Protein 8UTK (pdb70)

Secondary structure (DSSP, 8-state):
-HHHHHHHHHHHHHHH--HHHHHHHHHHHHHHHHT-HHHHHHHHHHHHHHHHHH-/-HHHHHHHHHHHHHHH--HHHHHHHHHHHHHHHTT-HHHHHHHHHHHHHHHHHH-

Radius of gyration: 14.13 Å; Cα contacts (8 Å, |Δi|>4): 103; chains: 2; bounding box: 41×30×28 Å

Structure (mmCIF, N/CA/C/O backbone):
data_8UTK
#
_entry.id   8UTK
#
_cell.length_a   55.414
_cell.length_b   55.414
_cell.length_c   85.834
_cell.angle_alpha   90.000
_cell.angle_beta   90.000
_cell.angle_gamma   120.000
#
_symmetry.space_group_name_H-M   'P 31 2 1'
#
loop_
_entity.id
_entity.type
_entity.pdbx_description
1 polymer 23R-B04dslf02IB
2 non-polymer 1-(2-METHOXY-ETHOXY)-2-{2-[2-(2-METHOXY-ETHOXY]-ETHOXY}-ETHANE
3 non-polymer 'SULFATE ION'
4 non-polymer 1-METHOXY-2-[2-(2-METHOXY-ETHOXY]-ETHANE
5 water water
#
loop_
_atom_site.group_PDB
_atom_site.id
_atom_site.type_symbol
_atom_site.label_atom_id
_atom_site.label_alt_id
_atom_site.label_comp_id
_atom_site.label_asym_id
_atom_site.label_entity_id
_atom_site.label_seq_id
_atom_site.pdbx_PDB_ins_code
_atom_site.Cartn_x
_atom_site.Cartn_y
_atom_site.Cartn_z
_atom_site.occupancy
_atom_site.B_iso_or_equiv
_atom_site.auth_seq_id
_atom_site.auth_comp_id
_atom_site.auth_asym_id
_atom_site.auth_atom_id
_atom_site.pdbx_PDB_model_num
ATOM 1 N N . PRO A 1 2 ? 33.56672 -21.44767 -4.92010 1.000 31.98174 2 PRO A N 1
ATOM 2 C CA . PRO A 1 2 ? 33.34157 -22.87428 -4.63371 1.000 39.02170 2 PRO A CA 1
ATOM 3 C C . PRO A 1 2 ? 32.94687 -23.05889 -3.16843 1.000 33.19686 2 PRO A C 1
ATOM 4 O O . PRO A 1 2 ? 33.77618 -22.84352 -2.28534 1.000 35.10613 2 PRO A O 1
ATOM 8 N N . LEU A 1 3 ? 31.70393 -23.46856 -2.91735 1.000 32.08344 3 LEU A N 1
ATOM 9 C CA . LEU A 1 3 ? 31.11550 -23.27642 -1.59185 1.000 39.69263 3 LEU A CA 1
ATOM 10 C C . LEU A 1 3 ? 31.91579 -23.98193 -0.49730 1.000 26.97443 3 LEU A C 1
ATOM 11 O O . LEU A 1 3 ? 32.16021 -23.40781 0.56565 1.000 33.09641 3 LEU A O 1
ATOM 16 N N . TRP A 1 4 ? 32.33076 -25.23115 -0.73087 1.000 34.28111 4 TRP A N 1
ATOM 17 C CA . TRP A 1 4 ? 33.02102 -25.96370 0.33148 1.000 34.63955 4 TRP A CA 1
ATOM 18 C C . TRP A 1 4 ? 34.38239 -25.34789 0.64364 1.000 36.63215 4 TRP A C 1
ATOM 19 O O . TRP A 1 4 ? 34.84195 -25.41601 1.78711 1.000 28.47670 4 TRP A O 1
ATOM 30 N N . GLN A 1 5 ? 35.03176 -24.73792 -0.35392 1.000 33.44385 5 GLN A N 1
ATOM 31 C CA . GLN A 1 5 ? 36.32336 -24.09493 -0.13072 1.000 32.07421 5 GLN A CA 1
ATOM 32 C C . GLN A 1 5 ? 36.15530 -22.79718 0.65701 1.000 34.74227 5 GLN A C 1
ATOM 33 O O . GLN A 1 5 ? 37.00540 -22.44255 1.48322 1.000 27.05974 5 GLN A O 1
ATOM 39 N N . VAL A 1 6 ? 35.06666 -22.07086 0.41139 1.000 24.60777 6 VAL A N 1
ATOM 40 C CA . VAL A 1 6 ? 34.76729 -20.88815 1.21820 1.000 29.19312 6 VAL A CA 1
ATOM 41 C C . VAL A 1 6 ? 34.63702 -21.27744 2.68637 1.000 28.91444 6 VAL A C 1
ATOM 42 O O . VAL A 1 6 ? 35.19843 -20.63472 3.58297 1.000 27.29245 6 VAL A O 1
ATOM 46 N N . PHE A 1 7 ? 33.90160 -22.34487 2.95608 1.000 26.76659 7 PHE A N 1
ATOM 47 C CA . PHE A 1 7 ? 33.76560 -22.75700 4.34054 1.000 29.36839 7 PHE A CA 1
ATOM 48 C C . PHE A 1 7 ? 35.05771 -23.30851 4.89291 1.000 38.54507 7 PHE A C 1
ATOM 49 O O . PHE A 1 7 ? 35.35782 -23.08331 6.07321 1.000 26.28798 7 PHE A O 1
ATOM 57 N N . TYR A 1 8 ? 35.85367 -23.98368 4.05964 1.000 28.57108 8 TYR A N 1
ATOM 58 C CA . TYR A 1 8 ? 37.14811 -24.44532 4.53911 1.000 24.94535 8 TYR A CA 1
ATOM 59 C C . TYR A 1 8 ? 37.97921 -23.27449 5.03784 1.000 22.08980 8 TYR A C 1
ATOM 60 O O . TYR A 1 8 ? 38.57805 -23.33991 6.11689 1.000 23.61759 8 TYR A O 1
ATOM 69 N N . LEU A 1 9 ? 38.02590 -22.18858 4.25809 1.000 27.79942 9 LEU A N 1
ATOM 70 C CA . LEU A 1 9 ? 38.87506 -21.05557 4.61341 1.000 26.64325 9 LEU A CA 1
ATOM 71 C C . LEU A 1 9 ? 38.33994 -20.33304 5.84424 1.000 35.83375 9 LEU A C 1
ATOM 72 O O . LEU A 1 9 ? 39.11042 -19.94873 6.73248 1.000 29.19998 9 LEU A O 1
ATOM 77 N N . LEU A 1 10 ? 37.02177 -20.14676 5.91670 1.000 28.91409 10 LEU A N 1
ATOM 78 C CA . LEU A 1 10 ? 36.42021 -19.53274 7.10171 1.000 25.92186 10 LEU A CA 1
ATOM 79 C C . LEU A 1 10 ? 36.61758 -20.40163 8.33086 1.000 30.90236 10 LEU A C 1
ATOM 80 O O . LEU A 1 10 ? 36.98574 -19.90432 9.39791 1.000 28.56200 10 LEU A O 1
ATOM 85 N N . ASN A 1 11 ? 36.35443 -21.70576 8.20869 1.000 24.44896 11 ASN A N 1
ATOM 86 C CA . ASN A 1 11 ? 36.47821 -22.57503 9.36813 1.000 24.57751 11 ASN A CA 1
ATOM 87 C C . ASN A 1 11 ? 37.91469 -22.65657 9.86341 1.000 25.70475 11 ASN A C 1
ATOM 88 O O . ASN A 1 11 ? 38.13617 -22.78283 11.06774 1.000 30.70722 11 ASN A O 1
ATOM 93 N N . THR A 1 12 ? 38.89189 -22.58395 8.95764 1.000 27.47964 12 THR A N 1
ATOM 94 C CA . THR A 1 12 ? 40.29288 -22.55749 9.36461 1.000 26.60720 12 THR A CA 1
ATOM 95 C C . THR A 1 12 ? 40.61923 -21.25698 10.07979 1.000 33.10227 12 THR A C 1
ATOM 96 O O . THR A 1 12 ? 41.31322 -21.26045 11.10056 1.000 28.58832 12 THR A O 1
ATOM 100 N N . CYS A 1 13 ? 40.12659 -20.13361 9.55663 1.000 34.44031 13 CYS A N 1
ATOM 101 C CA . CYS A 1 13 ? 40.33725 -18.84056 10.20763 1.000 36.75463 13 CYS A CA 1
ATOM 102 C C . CYS A 1 13 ? 39.73950 -18.81912 11.61700 1.000 32.43474 13 CYS A C 1
ATOM 103 O O . CYS A 1 13 ? 40.40309 -18.42155 12.58413 1.000 30.77208 13 CYS A O 1
ATOM 106 N N . ILE A 1 14 ? 38.47407 -19.23042 11.74872 1.000 28.79791 14 ILE A N 1
ATOM 107 C CA . ILE A 1 14 ? 37.82840 -19.32432 13.06137 1.000 27.30348 14 ILE A CA 1
ATOM 108 C C . ILE A 1 14 ? 38.61202 -20.24429 13.99768 1.000 37.34917 14 ILE A C 1
ATOM 109 O O . ILE A 1 14 ? 38.91214 -19.88585 15.14533 1.000 31.82921 14 ILE A O 1
ATOM 114 N N . LYS A 1 15 ? 38.92228 -21.45669 13.53253 1.000 27.07766 15 LYS A N 1
ATOM 115 C CA . LYS A 1 15 ? 39.59061 -22.44513 14.38298 1.000 29.45125 15 LYS A CA 1
ATOM 116 C C . LYS A 1 15 ? 40.96904 -21.97254 14.83641 1.000 32.64207 15 LYS A C 1
ATOM 117 O O . LYS A 1 15 ? 41.34369 -22.15356 16.00325 1.000 30.58892 15 LYS A O 1
ATOM 123 N N . ARG A 1 16 ? 41.73354 -21.34701 13.94144 1.000 34.28314 16 ARG A N 1
ATOM 124 C CA . ARG A 1 16 ? 43.12157 -21.02296 14.25743 1.000 32.09784 16 ARG A CA 1
ATOM 125 C C . ARG A 1 16 ? 43.27356 -19.70156 15.01845 1.000 39.36719 16 ARG A C 1
ATOM 126 O O . ARG A 1 16 ? 44.14490 -19.58789 15.88658 1.000 41.94133 16 ARG A O 1
ATOM 134 N N . THR A 1 17 ? 42.45040 -18.69455 14.72860 1.000 27.60269 17 THR A N 1
ATOM 135 C CA . THR A 1 17 ? 42.62508 -17.37990 15.32365 1.000 28.63689 17 THR A CA 1
ATOM 136 C C . THR A 1 17 ? 41.43453 -16.87813 16.12411 1.000 32.76944 17 THR A C 1
ATOM 137 O O . THR A 1 17 ? 41.53771 -15.80061 16.72047 1.000 36.47156 17 THR A O 1
ATOM 141 N N . GLY A 1 18 ? 40.31098 -17.58926 16.12979 1.000 38.20235 18 GLY A N 1
ATOM 142 C CA . GLY A 1 18 ? 39.11711 -17.09657 16.79482 1.000 31.71720 18 GLY A CA 1
ATOM 143 C C . GLY A 1 18 ? 38.58529 -15.78673 16.26003 1.000 36.70390 18 GLY A C 1
ATOM 144 O O . GLY A 1 18 ? 37.80004 -15.12622 16.94100 1.000 35.81723 18 GLY A O 1
ATOM 145 N N . ASP A 1 19 ? 38.97897 -15.39739 15.05450 1.000 31.08666 19 ASP A N 1
ATOM 146 C CA . ASP A 1 19 ? 38.62444 -14.08513 14.52476 1.000 31.94193 19 ASP A CA 1
ATOM 147 C C . ASP A 1 19 ? 37.10781 -13.89512 14.49356 1.000 43.95913 19 ASP A C 1
ATOM 148 O O . ASP A 1 19 ? 36.39399 -14.72342 13.91183 1.000 34.05441 19 ASP A O 1
ATOM 153 N N . PRO A 1 20 ? 36.57708 -12.83105 15.09937 1.000 42.80372 20 PRO A N 1
ATOM 154 C CA . PRO A 1 20 ? 35.11197 -12.69026 15.17101 1.000 37.33926 20 PRO A CA 1
ATOM 155 C C . PRO A 1 20 ? 34.44458 -12.37989 13.83432 1.000 34.39656 20 PRO A C 1
ATOM 156 O O . PRO A 1 20 ? 33.30417 -12.80533 13.62399 1.000 36.09740 20 PRO A O 1
ATOM 160 N N . THR A 1 21 ? 35.10401 -11.64085 12.93734 1.000 31.35901 21 THR A N 1
ATOM 161 C CA . THR A 1 21 ? 34.54551 -11.37356 11.61217 1.000 35.17605 21 THR A CA 1
ATOM 162 C C . THR A 1 21 ? 34.38954 -12.65436 10.79224 1.000 31.42460 21 THR A C 1
ATOM 163 O O . THR A 1 21 ? 33.35298 -12.86769 10.15316 1.000 28.31946 21 THR A O 1
ATOM 167 N N . CYS A 1 22 ? 35.42063 -13.50340 10.77410 1.000 35.05989 22 CYS A N 1
ATOM 168 C CA . CYS A 1 22 ? 35.28799 -14.83496 10.17791 1.000 32.83776 22 CYS A CA 1
ATOM 169 C C . CYS A 1 22 ? 34.11706 -15.59885 10.78480 1.000 27.64261 22 CYS A C 1
ATOM 170 O O . CYS A 1 22 ? 33.35818 -16.26955 10.06925 1.000 26.22984 22 CYS A O 1
ATOM 173 N N . LYS A 1 23 ? 33.95449 -15.51952 12.10486 1.000 32.55677 23 LYS A N 1
ATOM 174 C CA . LYS A 1 23 ? 32.82701 -16.20621 12.71392 1.000 36.98104 23 LYS A CA 1
ATOM 175 C C . LYS A 1 23 ? 31.51630 -15.62155 12.21238 1.000 26.83425 23 LYS A C 1
ATOM 176 O O . LYS A 1 23 ? 30.59217 -16.36825 11.87003 1.000 25.18139 23 LYS A O 1
ATOM 182 N N . LYS A 1 24 ? 31.44780 -14.29239 12.07894 1.000 29.91230 24 LYS A N 1
ATOM 183 C CA . LYS A 1 24 ? 30.20427 -13.66739 11.63274 1.000 30.56044 24 LYS A CA 1
ATOM 184 C C . LYS A 1 24 ? 29.95879 -13.91116 10.14847 1.000 30.58267 24 LYS A C 1
ATOM 185 O O . LYS A 1 24 ? 28.80760 -14.04414 9.71877 1.000 30.80711 24 LYS A O 1
ATOM 191 N N . LEU A 1 25 ? 31.02367 -13.95533 9.34559 1.000 29.49774 25 LEU A N 1
ATOM 192 C CA . LEU A 1 25 ? 30.85857 -14.24777 7.92817 1.000 28.10648 25 LEU A CA 1
ATOM 193 C C . LEU A 1 25 ? 30.27662 -15.64075 7.73377 1.000 34.19771 25 LEU A C 1
ATOM 194 O O . LEU A 1 25 ? 29.33912 -15.83342 6.95334 1.000 27.24627 25 LEU A O 1
ATOM 199 N N . ALA A 1 26 ? 30.80714 -16.62101 8.46062 1.000 22.50285 26 ALA A N 1
ATOM 200 C CA . ALA A 1 26 ? 30.36843 -17.99685 8.27557 1.000 27.21292 26 ALA A CA 1
ATOM 201 C C . ALA A 1 26 ? 28.91241 -18.16463 8.67716 1.000 36.82964 26 ALA A C 1
ATOM 202 O O . ALA A 1 26 ? 28.13624 -18.78927 7.95227 1.000 28.28568 26 ALA A O 1
ATOM 204 N N . LYS A 1 27 ? 28.52947 -17.62268 9.84498 1.000 28.16831 27 LYS A N 1
ATOM 205 C CA . LYS A 1 27 ? 27.13802 -17.68733 10.29194 1.000 29.49321 27 LYS A CA 1
ATOM 206 C C . LYS A 1 27 ? 26.19959 -17.03080 9.28523 1.000 23.38114 27 LYS A C 1
ATOM 207 O O . LYS A 1 27 ? 25.15152 -17.58844 8.93302 1.000 29.95700 27 LYS A O 1
ATOM 213 N N . ALA A 1 28 ? 26.58169 -15.85175 8.78724 1.000 28.92853 28 ALA A N 1
ATOM 214 C CA . ALA A 1 28 ? 25.76381 -15.13317 7.81832 1.000 33.40669 28 ALA A CA 1
ATOM 215 C C . ALA A 1 28 ? 25.58862 -15.92769 6.53362 1.000 33.00453 28 ALA A C 1
ATOM 216 O O . ALA A 1 28 ? 24.49765 -15.94361 5.94554 1.000 23.38339 28 ALA A O 1
ATOM 218 N N . LEU A 1 29 ? 26.66090 -16.57634 6.06181 1.000 28.62494 29 LEU A N 1
ATOM 219 C CA . LEU A 1 29 ? 26.54050 -17.36118 4.83809 1.000 24.98376 29 LEU A CA 1
ATOM 220 C C . LEU A 1 29 ? 25.61472 -18.55598 5.04610 1.000 29.05663 29 LEU A C 1
ATOM 221 O O . LEU A 1 29 ? 24.84697 -18.90969 4.14451 1.000 29.93443 29 LEU A O 1
ATOM 226 N N . ARG A 1 30 ? 25.68595 -19.19937 6.22489 1.000 24.68960 30 ARG A N 1
ATOM 227 C CA . ARG A 1 30 ? 24.75209 -20.28176 6.56632 1.000 26.90123 30 ARG A CA 1
ATOM 228 C C . ARG A 1 30 ? 23.30967 -19.78049 6.64080 1.000 35.82444 30 ARG A C 1
ATOM 229 O O . ARG A 1 30 ? 22.38017 -20.46360 6.18964 1.000 29.01316 30 ARG A O 1
ATOM 237 N N . GLU A 1 31 ? 23.09102 -18.60995 7.24670 1.000 30.65528 31 GLU A N 1
ATOM 238 C CA . GLU A 1 31 ? 21.73558 -18.06488 7.26494 1.000 42.43484 31 GLU A CA 1
ATOM 239 C C . GLU A 1 31 ? 21.28820 -17.67032 5.86560 1.000 34.44689 31 GLU A C 1
ATOM 240 O O . GLU A 1 31 ? 20.11397 -17.83251 5.51412 1.000 3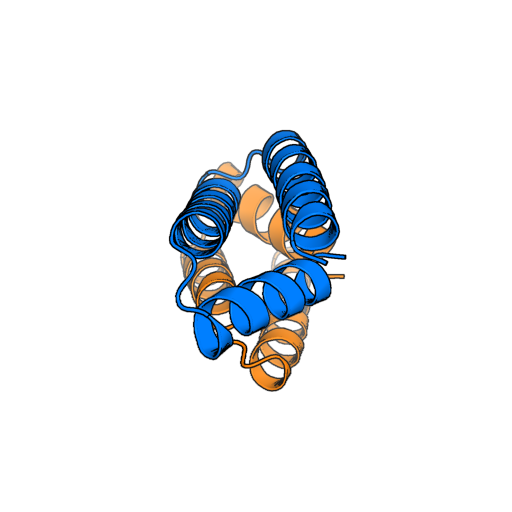6.55523 31 GLU A O 1
ATOM 246 N N . CYS A 1 32 ? 22.21377 -17.15518 5.04988 1.000 39.47692 32 CYS A N 1
ATOM 247 C CA . CYS A 1 32 ? 21.87673 -16.83142 3.66992 1.000 29.20455 32 CYS A CA 1
ATOM 248 C C . CYS A 1 32 ? 21.48007 -18.08270 2.88608 1.000 37.35210 32 CYS A C 1
ATOM 249 O O . CYS A 1 32 ? 20.52287 -18.05928 2.10429 1.000 34.70985 32 CYS A O 1
ATOM 252 N N . LEU A 1 33 ? 22.21396 -19.18135 3.06084 1.000 30.68293 33 LEU A N 1
ATOM 253 C CA . LEU A 1 33 ? 21.86647 -20.41244 2.35307 1.000 29.96630 33 LEU A CA 1
ATOM 254 C C . LEU A 1 33 ? 20.50452 -20.92834 2.79432 1.000 29.70626 33 LEU A C 1
ATOM 255 O O . LEU A 1 33 ? 19.81336 -21.60291 2.02683 1.000 41.57251 33 LEU A O 1
ATOM 260 N N . LYS A 1 34 ? 20.11282 -20.63130 4.02940 1.000 25.17613 34 LYS A N 1
ATOM 261 C CA . LYS A 1 34 ? 18.82359 -21.09660 4.51813 1.000 41.93189 34 LYS A CA 1
ATOM 262 C C . LYS A 1 34 ? 17.69601 -20.30328 3.87652 1.000 48.37517 34 LYS A C 1
ATOM 263 O O . LYS A 1 34 ? 16.70208 -20.88197 3.42840 1.000 57.12644 34 LYS A O 1
ATOM 269 N N . LYS A 1 35 ? 17.85426 -18.97734 3.79392 1.000 51.53194 35 LYS A N 1
ATOM 270 C CA . LYS A 1 35 ? 16.86919 -18.13060 3.12487 1.000 58.57707 35 LYS A CA 1
ATOM 271 C C . LYS A 1 35 ? 16.80402 -18.40657 1.62660 1.000 52.96510 35 LYS A C 1
ATOM 272 O O . LYS A 1 35 ? 15.74161 -18.24358 1.01590 1.000 64.76203 35 LYS A O 1
ATOM 278 N N . GLY A 1 36 ? 17.91501 -18.80266 1.01366 1.000 42.34188 36 GLY A N 1
ATOM 279 C CA . GLY A 1 36 ? 17.88962 -19.24450 -0.36710 1.000 54.69390 36 GLY A CA 1
ATOM 280 C C . GLY A 1 36 ? 18.10219 -18.18006 -1.42124 1.000 73.06330 36 GLY A C 1
ATOM 281 O O . GLY A 1 36 ? 17.79622 -18.42560 -2.59587 1.000 77.45267 36 GLY A O 1
ATOM 282 N N . ASP A 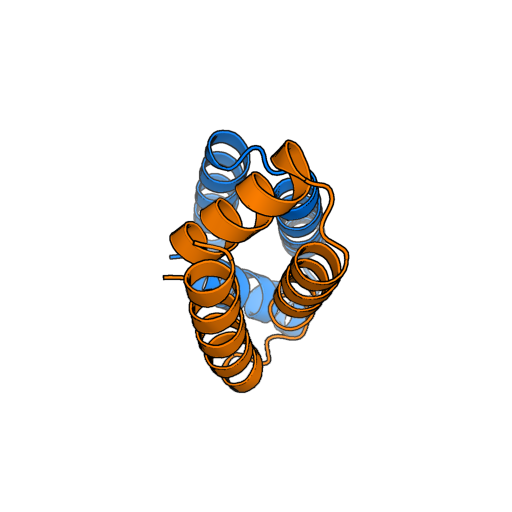1 37 ? 18.61118 -17.00368 -1.05265 1.000 61.27420 37 ASP A N 1
ATOM 283 C CA . ASP A 1 37 ? 18.96175 -15.98193 -2.04205 1.000 49.75563 37 ASP A CA 1
ATOM 284 C C . ASP A 1 37 ? 20.40650 -16.21890 -2.47574 1.000 54.36396 37 ASP A C 1
ATOM 285 O O . ASP A 1 37 ? 21.34704 -15.60272 -1.97267 1.000 55.20022 37 ASP A O 1
ATOM 290 N N . LEU A 1 38 ? 20.57976 -17.12057 -3.45290 1.000 46.99206 38 LEU A N 1
ATOM 291 C CA . LEU A 1 38 ? 21.91804 -17.62968 -3.74236 1.000 46.46582 38 LEU A CA 1
ATOM 292 C C . LEU A 1 38 ? 22.79158 -16.59028 -4.43354 1.000 42.56851 38 LEU A C 1
ATOM 293 O O . LEU A 1 38 ? 24.01406 -16.59839 -4.25336 1.000 36.63817 38 LEU A O 1
ATOM 298 N N . LYS A 1 39 ? 22.20165 -15.69588 -5.22577 1.000 39.58533 39 LYS A N 1
ATOM 299 C CA . LYS A 1 39 ? 22.95111 -14.53013 -5.68116 1.000 32.14137 39 LYS A CA 1
ATOM 300 C C . LYS A 1 39 ? 23.57073 -13.78362 -4.49444 1.000 37.01599 39 LYS A C 1
ATOM 301 O O . LYS A 1 39 ? 24.76538 -13.46978 -4.49464 1.000 30.81497 39 LYS A O 1
ATOM 307 N N . ALA A 1 40 ? 22.76633 -13.49215 -3.46888 1.000 30.80788 40 ALA A N 1
ATOM 308 C CA . ALA A 1 40 ? 23.28805 -12.78753 -2.29855 1.000 32.73184 40 ALA A CA 1
ATOM 309 C C . ALA A 1 40 ? 24.31797 -13.63058 -1.55846 1.000 35.27351 40 ALA A C 1
ATOM 310 O O . ALA A 1 40 ? 25.37080 -13.11773 -1.16813 1.000 31.02089 40 ALA A O 1
ATOM 312 N N . CYS A 1 41 ? 24.03864 -14.92566 -1.35934 1.000 26.50230 41 CYS A N 1
ATOM 313 C CA . CYS A 1 41 ? 25.00513 -15.78414 -0.67954 1.000 37.33939 41 CYS A CA 1
ATOM 314 C C . CYS A 1 41 ? 26.32444 -15.81911 -1.42823 1.000 37.56640 41 CYS A C 1
ATOM 315 O O . CYS A 1 41 ? 27.39482 -15.86956 -0.81369 1.000 31.07024 41 CYS A O 1
ATOM 318 N N . ASN A 1 42 ? 26.27423 -15.78898 -2.75748 1.000 31.82891 42 ASN A N 1
ATOM 319 C CA . ASN A 1 42 ? 27.52255 -15.77646 -3.50954 1.000 42.46415 42 ASN A CA 1
ATOM 320 C C . ASN A 1 42 ? 28.28135 -14.46305 -3.32920 1.000 37.34341 42 ASN A C 1
ATOM 321 O O . ASN A 1 42 ? 29.51745 -14.45942 -3.22883 1.000 33.11349 42 ASN A O 1
ATOM 326 N N . GLU A 1 43 ? 27.56895 -13.33671 -3.31792 1.000 31.50447 43 GLU A N 1
ATOM 327 C CA . GLU A 1 43 ? 28.23317 -12.06376 -3.05990 1.000 36.09787 43 GLU A CA 1
ATOM 328 C C . GLU A 1 43 ? 28.89152 -12.06861 -1.68705 1.000 29.46927 43 GLU A C 1
ATOM 329 O O . GLU A 1 43 ? 30.03465 -11.63123 -1.53256 1.000 30.51365 43 GLU A O 1
ATOM 335 N N . LEU A 1 44 ? 28.16701 -12.55967 -0.67679 1.000 27.27974 44 LEU A N 1
ATOM 336 C CA . LEU A 1 44 ? 28.70815 -12.70730 0.67161 1.000 36.89991 44 LEU A CA 1
ATOM 337 C C . LEU A 1 44 ? 29.92361 -13.61889 0.68739 1.000 33.79407 44 LEU A C 1
ATOM 338 O O . LEU A 1 44 ? 30.89574 -13.36115 1.40604 1.000 32.75451 44 LEU A O 1
ATOM 343 N N . ALA A 1 45 ? 29.88422 -14.69577 -0.09388 1.000 27.68724 45 ALA A N 1
ATOM 344 C CA . ALA A 1 45 ? 31.02539 -15.60107 -0.16538 1.000 34.73805 45 ALA A CA 1
ATOM 345 C C . ALA A 1 45 ? 32.27219 -14.87432 -0.66245 1.000 35.11773 45 ALA A C 1
ATOM 346 O O . ALA A 1 45 ? 33.35706 -15.01765 -0.08902 1.000 36.23050 45 ALA A O 1
ATOM 348 N N . ASP A 1 46 ? 32.13192 -14.08803 -1.73455 1.000 37.74010 46 ASP A N 1
ATOM 349 C CA . ASP A 1 46 ? 33.25284 -13.30407 -2.25506 1.000 34.77572 46 ASP A CA 1
ATOM 350 C C . ASP A 1 46 ? 33.76558 -12.28405 -1.23825 1.000 34.27997 46 ASP A C 1
ATOM 351 O O . ASP A 1 46 ? 34.97499 -12.03375 -1.18071 1.000 36.57237 46 ASP A O 1
ATOM 356 N N . LYS A 1 47 ? 32.87118 -11.69207 -0.42616 1.000 35.24330 47 LYS A N 1
ATOM 357 C CA . LYS A 1 47 ? 33.31593 -10.81416 0.66357 1.000 31.71240 47 LYS A CA 1
ATOM 358 C C . LYS A 1 47 ? 34.10046 -11.58900 1.71542 1.000 35.27759 47 LYS A C 1
ATOM 359 O O . LYS A 1 47 ? 35.08110 -11.07790 2.27939 1.000 34.12752 47 LYS A O 1
ATOM 365 N N . ALA A 1 48 ? 33.67945 -12.81806 2.00657 1.000 29.12170 48 ALA A N 1
ATOM 366 C CA . ALA A 1 48 ? 34.45929 -13.64544 2.91821 1.000 32.97700 48 ALA A CA 1
ATOM 367 C C . ALA A 1 48 ? 35.87829 -13.85555 2.39041 1.000 41.05075 48 ALA A C 1
ATOM 368 O O . ALA A 1 48 ? 36.85897 -13.61030 3.10354 1.000 42.14339 48 ALA A O 1
ATOM 370 N N . VAL A 1 49 ? 36.00927 -14.30756 1.14090 1.000 38.25051 49 VAL A N 1
ATOM 371 C CA . VAL A 1 49 ? 37.33833 -14.56305 0.58415 1.000 41.04020 49 VAL A CA 1
ATOM 372 C C . VAL A 1 49 ? 38.17451 -13.28827 0.56560 1.000 41.32974 49 VAL A C 1
ATOM 373 O O . VAL A 1 49 ? 39.38611 -13.32557 0.80480 1.000 41.51348 49 VAL A O 1
ATOM 377 N N . LYS A 1 50 ? 37.54719 -12.14053 0.30009 1.000 36.69210 50 LYS A N 1
ATOM 378 C CA . LYS A 1 50 ? 38.27652 -10.87531 0.37029 1.000 37.73564 50 LYS A CA 1
ATOM 379 C C . LYS A 1 50 ? 38.82794 -10.63394 1.77108 1.000 43.72913 50 LYS A C 1
ATOM 380 O 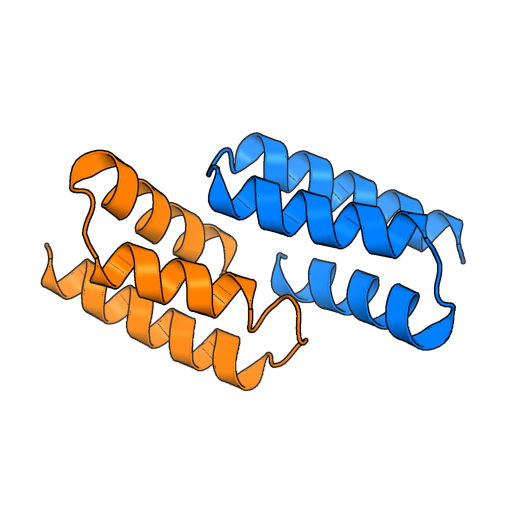O . LYS A 1 50 ? 40.00180 -10.28118 1.93731 1.000 44.22700 50 LYS A O 1
ATOM 386 N N . TYR A 1 51 ? 37.98462 -10.80445 2.79521 1.000 40.58154 51 TYR A N 1
ATOM 387 C CA . TYR A 1 51 ? 38.42991 -10.58053 4.16902 1.000 39.13679 51 TYR A CA 1
ATOM 388 C C . TYR A 1 51 ? 39.56175 -11.52165 4.55297 1.000 40.71612 51 TYR A C 1
ATOM 389 O O . TYR A 1 51 ? 40.53860 -11.09748 5.17161 1.000 41.68390 51 TYR A O 1
ATOM 398 N N . ILE A 1 52 ? 39.43946 -12.80635 4.21822 1.000 34.10789 52 ILE A N 1
ATOM 399 C CA . ILE A 1 52 ? 40.49037 -13.75870 4.56860 1.000 37.94030 52 ILE A CA 1
ATOM 400 C C . ILE A 1 52 ? 41.81535 -13.38504 3.90824 1.000 46.60262 52 ILE A C 1
ATOM 401 O O . ILE A 1 52 ? 42.88355 -13.48785 4.52389 1.000 49.07123 52 ILE A O 1
ATOM 406 N N . ASN A 1 53 ? 41.77599 -12.94571 2.65244 1.000 46.36207 53 ASN A N 1
ATOM 407 C CA . ASN A 1 53 ? 43.01464 -12.53456 1.99577 1.000 53.39898 53 ASN A CA 1
ATOM 408 C C . ASN A 1 53 ? 43.65047 -11.33942 2.69182 1.000 56.36004 53 ASN A C 1
ATOM 409 O O . ASN A 1 53 ? 44.87850 -11.26918 2.80976 1.000 61.36278 53 ASN A O 1
ATOM 414 N N . SER A 1 5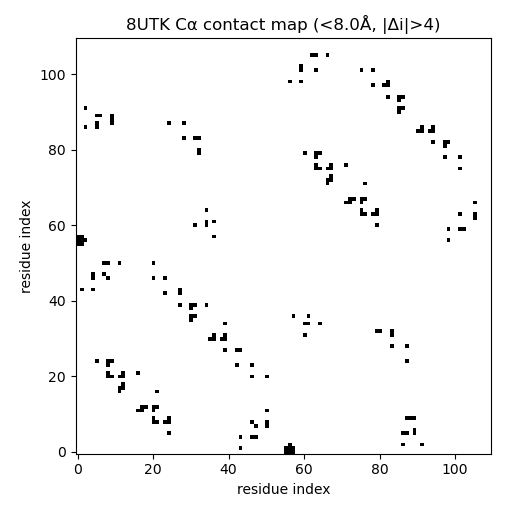4 ? 42.83507 -10.40237 3.17313 1.000 48.52687 54 SER A N 1
ATOM 415 C CA . SER A 1 54 ? 43.36430 -9.24263 3.87485 1.000 55.76424 54 SER A CA 1
ATOM 416 C C . SER A 1 54 ? 44.01846 -9.61491 5.19795 1.000 66.35234 54 SER A C 1
ATOM 417 O O . SER A 1 54 ? 44.83502 -8.84265 5.70772 1.000 75.04201 54 SER A O 1
ATOM 420 N N . LEU A 1 55 ? 43.67339 -10.76776 5.77455 1.000 63.22239 55 LEU A N 1
ATOM 421 C CA . LEU A 1 55 ? 44.33530 -11.18580 7.00581 1.000 57.96925 55 LEU A CA 1
ATOM 422 C C . LEU A 1 55 ? 45.77170 -11.62137 6.74530 1.000 73.71623 55 LEU A C 1
ATOM 423 O O . LEU A 1 55 ? 46.62911 -11.49298 7.62597 1.000 75.32561 55 LEU A O 1
ATOM 428 N N . GLU A 1 56 ? 46.05418 -12.12101 5.54817 0.810 71.58422 56 GLU A N 1
ATOM 429 C CA . GLU A 1 56 ? 47.39047 -12.57909 5.19663 0.810 68.42900 56 GLU A CA 1
ATOM 430 C C . GLU A 1 56 ? 48.27868 -11.41300 4.77801 0.810 70.70304 56 GLU A C 1
ATOM 431 O O . GLU A 1 56 ? 48.18914 -10.93547 3.64395 0.810 71.38617 56 GLU A O 1
ATOM 437 N N . PRO B 1 2 ? 28.93837 -29.98551 -7.18075 1.000 55.10648 2 PRO B N 1
ATOM 438 C CA . PRO B 1 2 ? 28.88030 -28.55870 -6.84164 1.000 47.35906 2 PRO B CA 1
ATOM 439 C C . PRO B 1 2 ? 27.77425 -28.27352 -5.82021 1.000 38.79092 2 PRO B C 1
ATOM 440 O O . PRO B 1 2 ? 26.58335 -28.49273 -6.09118 1.000 38.00205 2 PRO B O 1
ATOM 444 N N . LEU B 1 3 ? 28.16258 -27.77573 -4.64968 1.000 32.82761 3 LEU B N 1
ATOM 445 C CA . LEU B 1 3 ? 27.16409 -27.51176 -3.61900 1.000 33.10072 3 LEU B CA 1
ATOM 446 C C . LEU B 1 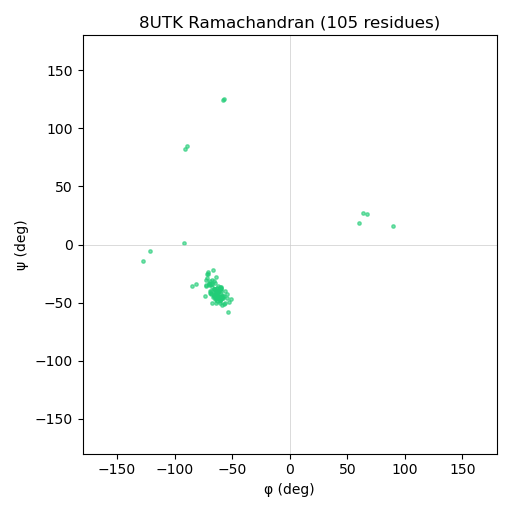3 ? 26.24478 -26.35115 -3.98772 1.000 27.92899 3 LEU B C 1
ATOM 447 O O . LEU B 1 3 ? 25.07219 -26.35765 -3.58943 1.000 28.55635 3 LEU B O 1
ATOM 452 N N . TRP B 1 4 ? 26.73527 -25.34794 -4.73193 1.000 23.84395 4 TRP B N 1
ATOM 453 C CA . TRP B 1 4 ? 25.83958 -24.28105 -5.18370 1.000 31.09194 4 TRP B CA 1
ATOM 454 C C . TRP B 1 4 ? 24.64251 -24.85935 -5.93940 1.000 32.51160 4 TRP B C 1
ATOM 455 O O . TRP B 1 4 ? 23.48730 -24.46850 -5.71487 1.000 26.38479 4 TRP B O 1
ATOM 466 N N . GLN B 1 5 ? 24.90684 -25.79176 -6.84717 1.000 22.87075 5 GLN B N 1
ATOM 467 C CA . GLN B 1 5 ? 23.82201 -26.39157 -7.61733 1.000 25.90356 5 GLN B CA 1
ATOM 468 C C . GLN B 1 5 ? 22.89986 -27.18806 -6.70785 1.000 26.07167 5 GLN B C 1
ATOM 469 O O . GLN B 1 5 ? 21.67170 -27.13202 -6.85275 1.000 23.85737 5 GLN B O 1
ATOM 475 N N . VAL B 1 6 ? 23.47539 -27.87865 -5.71724 1.000 29.08917 6 VAL B N 1
ATOM 476 C CA . VAL B 1 6 ? 22.67323 -28.69218 -4.81289 1.000 28.53101 6 VAL B CA 1
ATOM 477 C C . VAL B 1 6 ? 21.75462 -27.82298 -3.97442 1.000 26.14300 6 VAL B C 1
ATOM 478 O O . VAL B 1 6 ? 20.57890 -28.15398 -3.78132 1.000 30.64702 6 VAL B O 1
ATOM 482 N N . PHE B 1 7 ? 22.27033 -26.71413 -3.44032 1.000 26.44688 7 PHE B N 1
ATOM 483 C CA . PHE B 1 7 ? 21.42369 -25.83931 -2.63522 1.000 28.80569 7 PHE B CA 1
ATOM 484 C C . PHE B 1 7 ? 20.32157 -25.22531 -3.48793 1.000 29.01957 7 PHE B C 1
ATOM 485 O O . PHE B 1 7 ? 19.17707 -25.09827 -3.03789 1.000 27.03439 7 PHE B O 1
ATOM 493 N N . TYR B 1 8 ? 20.64641 -24.86972 -4.73381 1.000 25.52753 8 TYR B N 1
ATOM 494 C CA . TYR B 1 8 ? 19.63961 -24.35938 -5.65686 1.000 30.37412 8 TYR B CA 1
ATOM 495 C C . TYR B 1 8 ? 18.49643 -25.35604 -5.82093 1.000 25.13136 8 TYR B C 1
ATOM 496 O O . TYR B 1 8 ? 17.31957 -24.99934 -5.67773 1.000 25.21801 8 TYR B O 1
ATOM 505 N N . LEU B 1 9 ? 18.82365 -26.61926 -6.10976 1.000 24.86262 9 LEU B N 1
ATOM 506 C CA . LEU B 1 9 ? 17.76603 -27.60266 -6.32933 1.000 33.30982 9 LEU B CA 1
ATOM 507 C C . LEU B 1 9 ? 16.94602 -27.82694 -5.06257 1.000 34.26233 9 LEU B C 1
ATOM 508 O O . LEU B 1 9 ? 15.70960 -27.88563 -5.12321 1.000 29.74914 9 LEU B O 1
ATOM 513 N N . LEU B 1 10 ? 17.61223 -27.91197 -3.89919 1.000 29.10936 10 LEU B N 1
ATOM 514 C CA . LEU B 1 10 ? 16.89000 -28.12256 -2.64556 1.000 28.79566 10 LEU B CA 1
ATOM 515 C C . LEU B 1 10 ? 16.05804 -26.90463 -2.27504 1.000 30.39219 10 LEU B C 1
ATOM 516 O O . LEU B 1 10 ? 14.91118 -27.04350 -1.83465 1.000 30.57399 10 LEU B O 1
ATOM 521 N N . ASN B 1 11 ? 16.60211 -25.69544 -2.44344 1.000 30.23875 11 ASN B N 1
ATOM 522 C CA . ASN B 1 11 ? 15.79528 -24.54018 -2.06846 1.000 30.90577 11 ASN B CA 1
ATOM 523 C C . ASN B 1 11 ? 14.63468 -24.34576 -3.03104 1.000 25.91830 11 ASN B C 1
ATOM 524 O O . ASN B 1 11 ? 13.54655 -23.93905 -2.60896 1.000 29.86239 11 ASN B O 1
ATOM 529 N N . THR B 1 12 ? 14.82843 -24.65792 -4.31278 1.000 25.31790 12 THR B N 1
ATOM 530 C CA . THR B 1 12 ? 13.70262 -24.61165 -5.23931 1.000 29.73475 12 THR B CA 1
ATOM 531 C C . THR B 1 12 ? 12.61000 -25.58498 -4.80783 1.000 36.39311 12 THR B C 1
ATOM 532 O O . THR B 1 12 ? 11.43182 -25.21487 -4.74117 1.000 29.06620 12 THR B O 1
ATOM 536 N N . CYS B 1 13 ? 12.99817 -26.82283 -4.46824 1.000 40.38457 13 CYS B N 1
ATOM 537 C CA . CYS B 1 13 ? 12.07237 -27.83262 -3.94952 1.000 32.57001 13 CYS B CA 1
ATOM 538 C C . CYS B 1 13 ? 11.28500 -27.30754 -2.75281 1.000 36.48698 13 CYS B C 1
ATOM 539 O O . CYS B 1 13 ? 10.05071 -27.28174 -2.76552 1.000 30.40268 13 CYS B O 1
ATOM 542 N N . ILE B 1 14 ? 11.99923 -26.89395 -1.70053 1.000 31.02575 14 ILE B N 1
ATOM 543 C CA . ILE B 1 14 ? 11.36402 -26.35537 -0.50322 1.000 32.03828 14 ILE B CA 1
ATOM 544 C C . ILE B 1 14 ? 10.37541 -25.24902 -0.86863 1.000 36.94664 14 ILE B C 1
ATOM 545 O O . ILE B 1 14 ? 9.24311 -25.21827 -0.37237 1.000 37.37455 14 ILE B O 1
ATOM 550 N N . LYS B 1 15 ? 10.79531 -24.31980 -1.73928 1.000 24.88299 15 LYS B N 1
ATOM 551 C CA . LYS B 1 15 ? 9.94803 -23.18173 -2.09733 1.000 43.08514 15 LYS B CA 1
ATOM 552 C C . LYS B 1 15 ? 8.67682 -23.61861 -2.81671 1.000 33.99367 15 LYS B C 1
ATOM 553 O O . LYS B 1 15 ? 7.59481 -23.08384 -2.54901 1.000 37.91030 15 LYS B O 1
ATOM 559 N N . ARG B 1 16 ? 8.78842 -24.56173 -3.74909 1.000 28.65965 16 ARG B N 1
ATOM 560 C CA . ARG B 1 16 ? 7.63652 -24.93169 -4.57030 1.000 38.69295 16 ARG B CA 1
ATOM 561 C C . ARG B 1 16 ? 6.69970 -25.91136 -3.87191 1.000 38.86863 16 ARG B C 1
ATOM 562 O O . ARG B 1 16 ? 5.48790 -25.85893 -4.09928 1.000 39.35420 16 ARG B O 1
ATOM 570 N N . THR B 1 17 ? 7.22943 -26.82343 -3.04736 1.000 38.23007 17 THR B N 1
ATOM 571 C CA . THR B 1 17 ? 6.42025 -27.87288 -2.44092 1.000 38.94797 17 THR B CA 1
ATOM 572 C C . THR B 1 17 ? 6.53829 -27.97421 -0.92573 1.000 39.48878 17 THR B C 1
ATOM 573 O O . THR B 1 17 ? 5.71260 -28.66347 -0.31109 1.000 31.14169 17 THR B O 1
ATOM 577 N N . GLY B 1 18 ? 7.53359 -27.34028 -0.30572 1.000 35.10601 18 GLY B N 1
ATOM 578 C CA . GLY B 1 18 ? 7.70367 -27.47221 1.13209 1.000 35.02629 18 GLY B CA 1
ATOM 579 C C . GLY B 1 18 ? 8.09741 -28.86360 1.57301 1.000 43.90892 18 GLY B C 1
ATOM 580 O O . GLY B 1 18 ? 7.82172 -29.24244 2.71650 1.000 45.75009 18 GLY B O 1
ATOM 581 N N . ASP B 1 19 ? 8.74697 -29.63283 0.69518 1.000 30.47680 19 ASP B N 1
ATOM 582 C CA . ASP B 1 19 ? 9.04280 -31.03317 0.97843 1.000 31.01405 19 ASP B CA 1
ATOM 583 C C . ASP B 1 19 ? 9.86806 -31.18140 2.25495 1.000 50.48213 19 ASP B C 1
ATOM 584 O O . ASP B 1 19 ? 10.95791 -30.59414 2.35783 1.000 37.67932 19 ASP B O 1
ATOM 589 N N . PRO B 1 20 ? 9.40794 -31.97021 3.23589 1.000 39.61088 20 PRO B N 1
ATOM 590 C CA . PRO B 1 20 ? 10.20911 -32.17560 4.45777 1.000 39.80297 20 PRO B CA 1
ATOM 591 C C . PRO B 1 20 ? 11.57868 -32.78393 4.19198 1.000 32.83458 20 PRO B C 1
ATOM 592 O O . PRO B 1 20 ? 12.55263 -32.40354 4.85018 1.000 33.41614 20 PRO B O 1
ATOM 596 N N . THR B 1 21 ? 11.68764 -33.70730 3.23436 1.000 34.60956 21 THR B N 1
ATOM 597 C CA . THR B 1 21 ? 12.97764 -34.34671 2.98404 1.000 35.55615 21 THR B CA 1
ATOM 598 C C . THR B 1 21 ? 13.96817 -33.37663 2.35562 1.000 40.08609 21 THR B C 1
ATOM 599 O O . THR B 1 21 ? 15.17073 -33.44791 2.63381 1.000 34.48781 21 THR B O 1
ATOM 603 N N . CYS B 1 22 ? 13.48378 -32.46371 1.50640 1.000 34.35145 22 CYS B N 1
ATOM 604 C CA . CYS B 1 22 ? 14.33797 -31.39658 0.98922 1.000 31.97364 22 CYS B CA 1
ATOM 605 C C . CYS B 1 22 ? 14.79901 -30.46416 2.11064 1.000 29.77691 22 CYS B C 1
ATOM 606 O O . CYS B 1 22 ? 15.97180 -30.06880 2.15621 1.000 30.63470 22 CYS B O 1
ATOM 609 N N . LYS B 1 23 ? 13.89629 -30.12846 3.04186 1.000 28.33517 23 LYS B N 1
ATOM 610 C CA . LYS B 1 23 ? 14.25900 -29.31067 4.20131 1.000 35.46339 23 LYS B CA 1
ATOM 611 C C . LYS B 1 23 ? 15.32628 -29.99224 5.06009 1.000 36.31037 23 LYS B C 1
ATOM 612 O O . LYS B 1 23 ? 1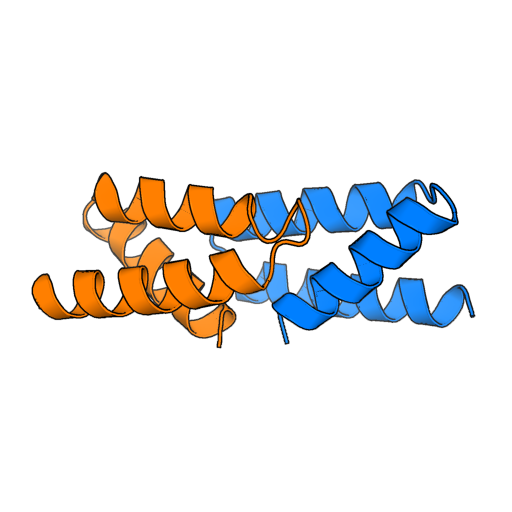6.31742 -29.36602 5.46254 1.000 28.04363 23 LYS B O 1
ATOM 618 N N . LYS B 1 24 ? 15.11868 -31.27493 5.37291 1.000 30.76247 24 LYS B N 1
ATOM 619 C CA . LYS B 1 24 ? 16.07321 -32.02169 6.18729 1.000 39.91070 24 LYS B CA 1
ATOM 620 C C . LYS B 1 24 ? 17.43983 -32.11098 5.51322 1.000 35.11481 24 LYS B C 1
ATOM 621 O O . LYS B 1 24 ? 18.47548 -31.91515 6.16071 1.000 27.34771 24 LYS B O 1
ATOM 627 N N . LEU B 1 25 ? 17.46474 -32.41802 4.21314 1.000 33.02586 25 LEU B N 1
ATOM 628 C CA . LEU B 1 25 ? 18.73656 -32.51245 3.49299 1.000 35.56775 25 LEU B CA 1
ATOM 629 C C . LEU B 1 25 ? 19.46878 -31.17537 3.46165 1.000 33.42837 25 LEU B C 1
ATOM 630 O O . LEU B 1 25 ? 20.69713 -31.13105 3.59799 1.000 28.24343 25 LEU B O 1
ATOM 635 N N . ALA B 1 26 ? 18.72969 -30.08123 3.24803 1.000 30.87753 26 ALA B N 1
ATOM 636 C CA . ALA B 1 26 ? 19.33428 -28.75441 3.21703 1.000 36.25310 26 ALA B CA 1
ATOM 637 C C . ALA B 1 26 ? 19.90395 -28.37809 4.57847 1.000 36.45082 26 ALA B C 1
ATOM 638 O O . ALA B 1 26 ? 20.99191 -27.79328 4.66099 1.000 26.51411 26 ALA B O 1
ATOM 640 N N . LYS B 1 27 ? 19.17385 -28.69412 5.65652 1.000 28.30267 27 LYS B N 1
ATOM 641 C CA . LYS B 1 27 ? 19.67126 -28.43654 7.00194 1.000 32.25773 27 LYS B CA 1
ATOM 642 C C . LYS B 1 27 ? 20.92789 -29.24713 7.28203 1.000 31.80426 27 LYS B C 1
ATOM 643 O O . LYS B 1 27 ? 21.87113 -28.74764 7.90132 1.000 28.08638 27 LYS B O 1
ATOM 649 N N . ALA B 1 28 ? 20.95785 -30.49936 6.82277 1.000 31.51192 28 ALA B N 1
ATOM 650 C CA . ALA B 1 28 ? 22.12238 -31.35064 7.03339 1.000 38.52419 28 ALA B CA 1
ATOM 651 C C . ALA B 1 28 ? 23.33447 -30.84830 6.25769 1.000 33.90418 28 ALA B C 1
ATOM 652 O O . ALA B 1 28 ? 24.47565 -30.98330 6.72514 1.000 28.95105 28 ALA B O 1
ATOM 654 N N . LEU B 1 29 ? 23.11682 -30.26428 5.07696 1.000 32.75713 29 LEU B N 1
ATOM 655 C CA . LEU B 1 29 ? 24.23925 -29.68065 4.35381 1.000 31.27317 29 LEU B CA 1
ATOM 656 C C . LEU B 1 29 ? 24.77195 -28.44453 5.06375 1.000 34.05971 29 LEU B C 1
ATOM 657 O O . LEU B 1 29 ? 25.98713 -28.24095 5.11973 1.000 34.93192 29 LEU B O 1
ATOM 662 N N . ARG B 1 30 ? 23.88929 -27.60050 5.60927 1.000 28.25850 30 ARG B N 1
ATOM 663 C CA . ARG B 1 30 ? 24.38072 -26.43159 6.34033 1.000 28.89248 30 ARG B CA 1
ATOM 664 C C . ARG B 1 30 ? 25.23057 -26.85139 7.54134 1.000 46.82838 30 ARG B C 1
ATOM 665 O O . ARG B 1 30 ? 26.25812 -26.22811 7.83488 1.000 32.33563 30 ARG B O 1
ATOM 673 N N . GLU B 1 31 ? 24.83536 -27.93078 8.22155 1.000 29.14535 31 GLU B N 1
ATOM 674 C CA . GLU B 1 31 ? 25.59303 -28.42374 9.36794 1.000 34.37897 31 GLU B CA 1
ATOM 675 C C . GLU B 1 31 ? 26.95405 -28.98231 8.95294 1.000 35.70031 31 GLU B C 1
ATOM 676 O O . GLU B 1 31 ? 27.97653 -28.61967 9.53821 1.000 33.87413 31 GLU B O 1
ATOM 682 N N . CYS B 1 32 ? 26.99733 -29.87926 7.95580 1.000 34.61393 32 CYS B N 1
ATOM 683 C CA A CYS B 1 32 ? 28.28359 -30.42424 7.50738 0.500 40.05062 32 CYS B CA 1
ATOM 684 C CA B CYS B 1 32 ? 28.29207 -30.41628 7.55778 0.500 40.51617 32 CYS B CA 1
ATOM 685 C C . CYS B 1 32 ? 29.22741 -29.31731 7.05903 1.000 41.29019 32 CYS B C 1
ATOM 686 O O . CYS B 1 32 ? 30.44596 -29.41916 7.24198 1.000 39.60697 32 CYS B O 1
ATOM 691 N N . LEU B 1 33 ? 28.68758 -28.24933 6.46803 1.000 30.80797 33 LEU B N 1
ATOM 692 C CA . LEU B 1 33 ? 29.51250 -27.07626 6.17002 1.000 43.40726 33 LEU B CA 1
ATOM 693 C C . LEU B 1 33 ? 29.99186 -26.38484 7.45176 1.000 34.76878 33 LEU B C 1
ATOM 694 O O . LEU B 1 33 ? 31.16531 -26.00420 7.55476 1.000 39.73915 33 LEU B O 1
ATOM 699 N N . LYS B 1 34 ? 29.09060 -26.19624 8.42723 1.000 27.36666 34 LYS B N 1
ATOM 700 C CA . LYS B 1 34 ? 29.43128 -25.53435 9.68382 1.000 40.00733 34 LYS B CA 1
ATOM 701 C C . LYS B 1 34 ? 30.53480 -26.28293 10.42676 1.000 46.75892 34 LYS B C 1
ATOM 702 O O . LYS B 1 34 ? 31.47202 -25.67229 10.95579 1.000 36.94537 34 LYS B O 1
ATOM 708 N N . LYS B 1 35 ? 30.44837 -27.60858 10.45539 1.000 30.93144 35 LYS B N 1
ATOM 709 C CA . LYS B 1 35 ? 31.38638 -28.46106 11.16896 1.000 48.81984 35 LYS B CA 1
ATOM 710 C C . LYS B 1 35 ? 32.55339 -28.92851 10.30456 1.000 45.11218 35 LYS B C 1
ATOM 711 O O . LYS B 1 35 ? 33.40788 -29.67353 10.79447 1.000 53.07220 35 LYS B O 1
ATOM 717 N N . GLY B 1 36 ? 32.61594 -28.51176 9.04308 1.000 44.35563 36 GLY B N 1
ATOM 718 C CA . GLY B 1 36 ? 33.72583 -28.89188 8.18798 1.000 39.15522 36 GLY B CA 1
ATOM 719 C C . GLY B 1 36 ? 33.85293 -30.37400 7.91281 1.000 53.31997 36 GLY B C 1
ATOM 720 O O . GLY B 1 36 ? 34.96490 -30.85140 7.66614 1.000 57.76104 36 GLY B O 1
ATOM 721 N N . ASP B 1 37 ? 32.74692 -31.12267 7.95315 1.000 47.58178 37 ASP B N 1
ATOM 722 C CA . ASP B 1 37 ? 32.76948 -32.54389 7.60071 1.000 49.26781 37 ASP B CA 1
ATOM 723 C C . ASP B 1 37 ? 32.46935 -32.67962 6.11037 1.000 55.19244 37 ASP B C 1
ATOM 724 O O . ASP B 1 37 ? 31.34594 -32.96591 5.69139 1.000 53.34062 37 ASP B O 1
ATOM 729 N N . LEU B 1 38 ? 33.51378 -32.49464 5.29610 1.000 55.28244 38 LEU B N 1
ATOM 730 C CA . LEU B 1 38 ? 33.33778 -32.50063 3.84704 1.000 68.06557 38 LEU B CA 1
ATOM 731 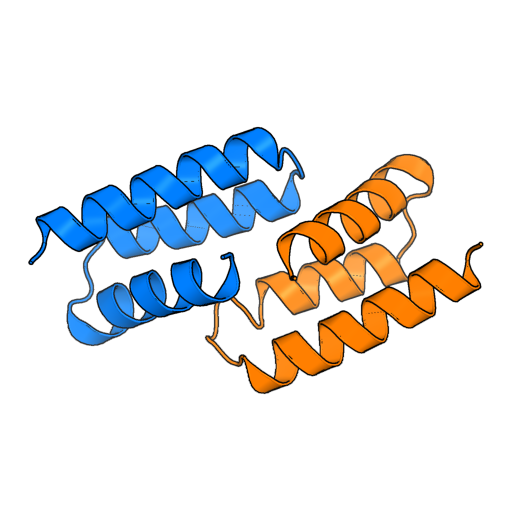C C . LEU B 1 38 ? 33.03128 -33.88909 3.29878 1.000 63.06829 38 LEU B C 1
ATOM 732 O O . LEU B 1 38 ? 32.44156 -33.99458 2.21959 1.000 60.43167 38 LEU B O 1
ATOM 737 N N . LYS B 1 39 ? 33.40943 -34.95237 4.00945 1.000 54.03316 39 LYS B N 1
ATOM 738 C CA . LYS B 1 39 ? 32.96355 -36.28471 3.61622 1.000 54.07236 39 LYS B CA 1
ATOM 739 C C . LYS B 1 39 ? 31.44324 -36.39921 3.67758 1.000 62.27784 39 LYS B C 1
ATOM 740 O O . LYS B 1 39 ? 30.81262 -36.91299 2.74585 1.000 64.50396 39 LYS B O 1
ATOM 746 N N . ALA B 1 40 ? 30.83415 -35.92788 4.76828 1.000 55.71782 40 ALA B N 1
ATOM 747 C CA . ALA B 1 40 ? 29.38053 -35.98915 4.87564 1.000 53.64567 40 ALA B CA 1
ATOM 748 C C . ALA B 1 40 ? 28.70432 -35.04374 3.89138 1.000 53.70256 40 ALA B C 1
ATOM 749 O O . ALA B 1 40 ? 27.61390 -35.35133 3.39514 1.000 47.25920 40 ALA B O 1
ATOM 751 N N . CYS B 1 41 ? 29.32164 -33.88919 3.60987 1.000 44.13511 41 CYS B N 1
ATOM 752 C CA . CYS B 1 41 ? 28.76934 -32.99475 2.59873 1.000 49.96187 41 CYS B CA 1
ATOM 753 C C . CYS B 1 41 ? 28.65423 -33.70100 1.25464 1.000 47.92016 41 CYS B C 1
ATOM 754 O O . CYS B 1 41 ? 27.62435 -33.60200 0.57879 1.000 53.62984 41 CYS B O 1
ATOM 757 N N . ASN B 1 42 ? 29.69456 -34.43637 0.85938 1.000 58.28186 42 ASN B N 1
ATOM 758 C CA . ASN B 1 42 ? 29.66914 -35.10342 -0.43833 1.000 57.76234 42 ASN B CA 1
ATOM 759 C C . ASN B 1 42 ? 28.59238 -36.18185 -0.49328 1.000 52.65921 42 ASN B C 1
ATOM 760 O O . ASN B 1 42 ? 27.85057 -36.27733 -1.48090 1.000 55.05094 42 ASN B O 1
ATOM 765 N N . GLU B 1 43 ? 28.48752 -36.99518 0.55923 1.000 51.89439 43 GLU B N 1
ATOM 766 C CA . GLU B 1 43 ? 27.44446 -38.01369 0.61237 1.000 48.98995 43 GLU B CA 1
ATOM 767 C C . GLU B 1 43 ? 26.05830 -37.38643 0.62997 1.000 51.66778 43 GLU B C 1
ATOM 768 O O . GLU B 1 43 ? 25.15677 -37.83390 -0.08864 1.000 62.87715 43 GLU B O 1
ATOM 774 N N . LEU B 1 44 ? 25.86255 -36.35869 1.45877 1.000 54.43577 44 LEU B N 1
ATOM 775 C CA . LEU B 1 44 ? 24.56744 -35.68874 1.50478 1.000 51.53575 44 LEU B CA 1
ATOM 776 C C . LEU B 1 44 ? 24.19558 -35.10808 0.14762 1.000 46.52218 44 LEU B C 1
ATOM 777 O O . LEU B 1 44 ? 23.02837 -35.15794 -0.26155 1.000 45.69187 44 LEU B O 1
ATOM 782 N N . ALA B 1 45 ? 25.17757 -34.55885 -0.56762 1.000 49.30161 45 ALA B N 1
ATOM 783 C CA . ALA B 1 45 ? 24.90477 -33.99585 -1.88327 1.000 48.86869 45 ALA B CA 1
ATOM 784 C C . ALA B 1 45 ? 24.41628 -35.07274 -2.84900 1.000 52.98709 45 ALA B C 1
ATOM 785 O O . ALA B 1 45 ? 23.40049 -34.89707 -3.53335 1.000 47.23453 45 ALA B O 1
ATOM 787 N N . ASP B 1 46 ? 25.11770 -36.20651 -2.90735 1.000 51.87857 46 ASP B N 1
ATOM 788 C CA . ASP B 1 46 ? 24.64365 -37.30123 -3.74603 1.000 47.66335 46 ASP B CA 1
ATOM 789 C C . ASP B 1 46 ? 23.25862 -37.75169 -3.31640 1.000 49.13398 46 ASP B C 1
ATOM 790 O O . ASP B 1 46 ? 22.37343 -37.94347 -4.15893 1.000 47.90907 46 ASP B O 1
ATOM 795 N N . LYS B 1 47 ? 23.04503 -37.89999 -2.00422 1.000 52.76954 47 LYS B N 1
ATOM 796 C CA . LYS B 1 47 ? 21.72163 -38.25940 -1.50619 1.000 48.61623 47 LYS B CA 1
ATOM 797 C C . LYS B 1 47 ? 20.67843 -37.24737 -1.95437 1.000 55.82315 47 LYS B C 1
ATOM 798 O O . LYS B 1 47 ? 19.58933 -37.62520 -2.40393 1.000 44.27915 47 LYS B O 1
ATOM 804 N N . ALA B 1 48 ? 21.00610 -35.95363 -1.86145 1.000 47.76091 48 ALA B N 1
ATOM 805 C CA . ALA B 1 48 ? 20.06574 -34.91788 -2.27332 1.000 46.20611 48 ALA B CA 1
ATOM 806 C C . ALA B 1 48 ? 19.74882 -35.00871 -3.76360 1.000 47.65616 48 ALA B C 1
ATOM 807 O O . ALA B 1 48 ? 18.59237 -34.83815 -4.16585 1.000 45.19175 48 ALA B O 1
ATOM 809 N N . VAL B 1 49 ? 20.75218 -35.28571 -4.59834 1.000 51.20900 49 VAL B N 1
ATOM 810 C CA . VAL B 1 49 ? 20.51381 -35.33268 -6.04003 1.000 57.28975 49 VAL B CA 1
ATOM 811 C C . VAL B 1 49 ? 19.55108 -36.46432 -6.38874 1.000 61.55046 49 VAL B C 1
ATOM 812 O O . VAL B 1 49 ? 18.54738 -36.25340 -7.08298 1.000 52.14635 49 VAL B O 1
ATOM 816 N N . LYS B 1 50 ? 19.82169 -37.67281 -5.88513 1.000 55.54832 50 LYS B N 1
ATOM 817 C CA . LYS B 1 50 ? 18.94542 -38.80927 -6.16338 1.000 44.56716 50 LYS B CA 1
ATOM 818 C C . LYS B 1 50 ? 17.50677 -38.52556 -5.74179 1.000 61.83270 50 LYS B C 1
ATOM 819 O O . LYS B 1 50 ? 16.56029 -38.88916 -6.45222 1.000 54.92671 50 LYS B O 1
ATOM 825 N N . TYR B 1 51 ? 17.31991 -37.85995 -4.59756 1.000 44.40104 51 TYR B N 1
ATOM 826 C CA . TYR B 1 51 ? 15.96741 -37.56494 -4.14219 1.000 41.37268 51 TYR B CA 1
ATOM 827 C C . TYR B 1 51 ? 15.25989 -36.59140 -5.07730 1.000 57.21622 51 TYR B C 1
ATOM 828 O O . TYR B 1 51 ? 14.07658 -36.773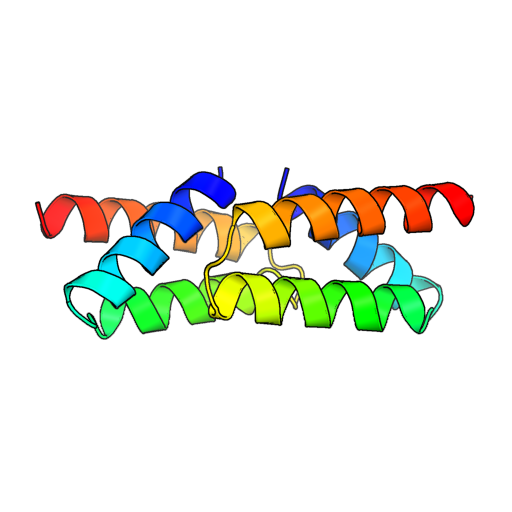72 -5.38721 1.000 47.49481 51 TYR B O 1
ATOM 837 N N . ILE B 1 52 ? 15.95178 -35.53606 -5.51646 1.000 47.22491 52 ILE B N 1
ATOM 838 C CA . ILE B 1 52 ? 15.32980 -34.59771 -6.44581 1.000 46.21969 52 ILE B CA 1
ATOM 839 C C . ILE B 1 52 ? 14.97937 -35.29911 -7.75357 1.000 44.03529 52 ILE B C 1
ATOM 840 O O . ILE B 1 52 ? 13.92245 -35.04880 -8.34442 1.000 53.70386 52 ILE B O 1
ATOM 845 N N . ASN B 1 53 ? 15.85666 -36.18646 -8.22541 1.000 53.87716 53 ASN B N 1
ATOM 846 C CA . ASN B 1 53 ? 15.55805 -36.93477 -9.44310 1.000 55.01057 53 ASN B CA 1
ATOM 847 C C . ASN B 1 53 ? 14.29958 -37.77780 -9.28062 1.000 55.77654 53 ASN B C 1
ATOM 848 O O . ASN B 1 53 ? 13.48337 -37.87506 -10.20408 1.000 71.67952 53 ASN B O 1
ATOM 853 N N . SER B 1 54 ? 14.10971 -38.36933 -8.10073 1.000 59.35705 54 SER B N 1
ATOM 854 C CA . SER B 1 54 ? 12.95613 -39.23118 -7.88014 1.000 46.35978 54 SER B CA 1
ATOM 855 C C . SER B 1 54 ? 11.65545 -38.43943 -7.79794 1.000 62.49298 54 SER B C 1
ATOM 856 O O . SER B 1 54 ? 10.57968 -38.98782 -8.06323 1.000 71.48604 54 SER B O 1
ATOM 859 N N . LEU B 1 55 ? 11.72365 -37.16263 -7.42261 1.000 55.37318 55 LEU B N 1
ATOM 860 C CA . LEU B 1 55 ? 10.53555 -36.32196 -7.45865 1.000 55.17050 55 LEU B CA 1
ATOM 861 C C . LEU B 1 55 ? 10.09660 -35.99532 -8.88568 1.000 80.08873 55 LEU B C 1
ATOM 862 O O . LEU B 1 55 ? 8.91011 -35.72416 -9.10513 1.000 69.40769 55 LEU B O 1
ATOM 867 N N . GLU B 1 56 ? 11.01726 -36.01839 -9.85292 1.000 75.21689 56 GLU B N 1
ATOM 868 C CA . GLU B 1 56 ? 10.70614 -35.69151 -11.24534 1.000 73.38355 56 GLU B CA 1
ATOM 869 C C . GLU B 1 56 ? 10.38178 -36.93235 -12.06094 1.000 61.57339 56 GLU B C 1
ATOM 870 O O . GLU B 1 56 ? 11.19716 -37.36683 -12.87528 1.000 65.55076 56 GLU B O 1
#

Solvent-accessible surface area: 7096 Å² total; per-residue (Å²): 108,3,119,59,5,1,114,50,0,33,30,12,46,180,192,96,50,26,85,56,0,128,149,23,6,95,36,0,46,83,9,0,138,166,26,81,32,151,43,0,56,88,43,2,72,143,2,50,144,56,16,87,85,85,161,129,16,58,102,6,0,121,56,0,21,36,11,44,169,159,96,28,21,101,50,0,109,160,8,0,134,34,0,33,76,7,0,94,137,40,64,64,154,28,4,95,109,33,12,80,132,1,55,142,57,20,90,86,86,157

Nearest PDB structures (foldseek):
  8utk-assembly1_B  TM=9.916E-01  e=4.770E-06  synthetic construct
  7rmx-assembly1_A-2  TM=7.279E-01  e=1.942E+00  synthetic construct
  8utk-assembly1_B  TM=1.019E+00  e=7.495E-07  synthetic construct
  8s1x-assembly1_B  TM=9.245E-01  e=1.053E+00  synthetic construct
  7rmx-assembly1_A-2  TM=7.496E-01  e=5.901E-01  synthetic construct

Sequence (110 aa):
PLWQVFYLLNTCIKRTGDPTCKKLAKALRECLKKGDLKACNELADKAVKYINSLEPLWQVFYLLNTCIKRTGDPTCKKLAKALRECCLKKGDLKACNELADKAVKYINSLE

Foldseek 3Di:
DVVVLVVLLVCCCVPPVDVVSVVLVVVLVVCVVVPPVVVSVVSSVVSVVVSVVVD/DVVVLLVLLVVCCVPPVDPVSVVLNVQLVVCVVVVVVVVNVVSSVVSVVVSVVVD

B-factor: mean 44.43, std 16.15, range [19.76, 107.4]